Protein AF-W4QUA0-F1 (afdb_monomer_lite)

Organism: Halalkalibacter akibai (strain ATCC 43226 / DSM 21942 / CIP 109018 / JCM 9157 / 1139) (NCBI:txid1236973)

pLDDT: mean 89.92, std 9.03, range [52.84, 96.94]

Secondary structure (DSSP, 8-state):
-HHHHHHHHHHHHHHHHHHHHT-SS--HHHHHHHHHHHHHHHHHHHHHHHHHHHHHHHH--

Structure (mmCIF, N/CA/C/O backbone):
data_AF-W4QUA0-F1
#
_entry.id   AF-W4QUA0-F1
#
loop_
_atom_site.group_PDB
_atom_site.id
_atom_site.type_symbol
_atom_site.label_atom_id
_atom_site.label_alt_id
_atom_site.label_comp_id
_atom_site.label_asym_id
_atom_site.label_entity_id
_atom_site.label_seq_id
_atom_site.pdbx_PDB_ins_code
_atom_site.Cartn_x
_atom_site.Cartn_y
_atom_site.Cartn_z
_atom_site.occupancy
_atom_site.B_iso_or_equiv
_atom_site.auth_seq_id
_atom_site.auth_comp_id
_atom_site.auth_asym_id
_atom_site.auth_atom_id
_atom_site.pdbx_PDB_model_num
ATOM 1 N N . MET A 1 1 ? -2.813 2.762 17.959 1.00 59.53 1 MET A N 1
ATOM 2 C CA . MET A 1 1 ? -2.223 3.294 16.707 1.00 59.53 1 MET A CA 1
ATOM 3 C C . MET A 1 1 ? -1.470 2.239 15.901 1.00 59.53 1 MET A C 1
ATOM 5 O O . MET A 1 1 ? -1.777 2.108 14.727 1.00 59.53 1 MET A O 1
ATOM 9 N N . LYS A 1 2 ? -0.565 1.442 16.499 1.00 64.19 2 LYS A N 1
ATOM 10 C CA . LYS A 1 2 ? 0.228 0.429 15.763 1.00 64.19 2 LYS A CA 1
ATOM 11 C C . LYS A 1 2 ? -0.614 -0.562 14.936 1.00 64.19 2 LYS A C 1
ATOM 13 O O . LYS A 1 2 ? -0.358 -0.698 13.752 1.00 64.19 2 LYS A O 1
ATOM 18 N N . GLN A 1 3 ? -1.673 -1.147 15.510 1.00 72.50 3 GLN A N 1
ATOM 19 C CA . GLN A 1 3 ? -2.586 -2.047 14.775 1.00 72.50 3 GLN A CA 1
ATOM 20 C C . GLN A 1 3 ? -3.316 -1.372 13.607 1.00 72.50 3 GLN A C 1
ATOM 22 O O . GLN A 1 3 ? -3.533 -1.999 12.581 1.00 72.50 3 GLN A O 1
ATOM 27 N N . VAL A 1 4 ? -3.682 -0.095 13.755 1.00 73.00 4 VAL A N 1
ATOM 28 C CA . VAL A 1 4 ? -4.373 0.645 12.691 1.00 73.00 4 VAL A CA 1
ATOM 29 C C . VAL A 1 4 ? -3.432 0.851 11.511 1.00 73.00 4 VAL A C 1
ATOM 31 O O . VAL A 1 4 ? -3.819 0.579 10.386 1.00 73.00 4 VAL A O 1
ATOM 34 N N . LEU A 1 5 ? -2.178 1.238 11.770 1.00 76.31 5 LEU A N 1
ATOM 35 C CA . LEU A 1 5 ? -1.150 1.353 10.731 1.00 76.31 5 LEU A CA 1
ATOM 36 C C . LEU A 1 5 ? -0.884 0.004 10.047 1.00 76.31 5 LEU A C 1
ATOM 38 O O . LEU A 1 5 ? -0.714 -0.037 8.831 1.00 76.31 5 LEU A O 1
ATOM 42 N N . SER A 1 6 ? -0.916 -1.103 10.796 1.00 84.06 6 SER A N 1
ATOM 43 C CA . SER A 1 6 ? -0.778 -2.446 10.224 1.00 84.06 6 SER A CA 1
ATOM 44 C C . SER A 1 6 ? -1.869 -2.773 9.200 1.00 84.06 6 SER A C 1
ATOM 46 O O . SER A 1 6 ? -1.553 -3.418 8.206 1.00 84.06 6 SER A O 1
ATOM 48 N N . TYR A 1 7 ? -3.109 -2.297 9.376 1.00 87.00 7 TYR A N 1
ATOM 49 C CA . TYR A 1 7 ? -4.174 -2.515 8.387 1.00 87.00 7 TYR A CA 1
ATOM 50 C C . TYR A 1 7 ? -3.876 -1.856 7.041 1.00 87.00 7 TYR A C 1
ATOM 52 O O . TYR A 1 7 ? -4.355 -2.347 6.032 1.00 87.00 7 TYR A O 1
ATOM 60 N N . TYR A 1 8 ? -3.073 -0.792 7.003 1.00 88.31 8 TYR A N 1
ATOM 61 C CA . TYR A 1 8 ? -2.738 -0.096 5.759 1.00 88.31 8 TYR A CA 1
ATOM 62 C C . TYR A 1 8 ? -1.428 -0.595 5.147 1.00 88.31 8 TYR A C 1
ATOM 64 O O . TYR A 1 8 ? -1.384 -0.869 3.954 1.00 88.31 8 TYR A O 1
ATOM 72 N N . TYR A 1 9 ? -0.364 -0.759 5.936 1.00 90.69 9 TYR A N 1
ATOM 73 C CA . TYR A 1 9 ? 0.939 -1.150 5.386 1.00 90.69 9 TYR A CA 1
ATOM 74 C C . TYR A 1 9 ? 1.027 -2.630 5.014 1.00 90.69 9 TYR A C 1
ATOM 76 O O . TYR A 1 9 ? 1.679 -2.965 4.026 1.00 90.69 9 TYR A O 1
ATOM 84 N N . LEU A 1 10 ? 0.382 -3.517 5.780 1.00 93.00 10 LEU A N 1
ATOM 85 C CA . LEU A 1 10 ? 0.491 -4.957 5.548 1.00 93.00 10 LEU A CA 1
ATOM 86 C C . LEU A 1 10 ? -0.115 -5.364 4.194 1.00 93.00 10 LEU A C 1
ATOM 88 O O . LEU A 1 10 ? 0.577 -6.051 3.443 1.00 93.00 10 LEU A O 1
ATOM 92 N N . PRO A 1 11 ? -1.333 -4.916 3.818 1.00 93.19 11 PRO A N 1
ATOM 93 C CA . PRO A 1 11 ? -1.885 -5.260 2.514 1.00 93.19 11 PRO A CA 1
ATOM 94 C C . PRO A 1 11 ? -1.088 -4.657 1.359 1.00 93.19 11 PRO A C 1
ATOM 96 O O . PRO A 1 11 ? -0.863 -5.348 0.374 1.00 93.19 11 PRO A O 1
ATOM 99 N N . ILE A 1 12 ? -0.604 -3.413 1.485 1.00 95.06 12 ILE A N 1
ATOM 100 C CA . ILE A 1 12 ? 0.238 -2.782 0.453 1.00 95.06 12 ILE A CA 1
ATOM 101 C C . ILE A 1 12 ? 1.481 -3.632 0.187 1.00 95.06 12 ILE A C 1
ATOM 103 O O . ILE A 1 12 ? 1.773 -3.936 -0.966 1.00 95.06 12 ILE A O 1
ATOM 107 N N . LEU A 1 13 ? 2.195 -4.043 1.242 1.00 94.38 13 LEU A N 1
ATOM 108 C CA . LEU A 1 13 ? 3.385 -4.884 1.105 1.00 94.38 13 LEU A CA 1
ATOM 109 C C . LEU A 1 13 ? 3.052 -6.239 0.480 1.00 94.38 13 LEU A C 1
ATOM 111 O O . LEU A 1 13 ? 3.782 -6.685 -0.398 1.00 94.38 13 LEU A O 1
ATOM 115 N N . PHE A 1 14 ? 1.948 -6.868 0.888 1.00 94.81 14 PHE A N 1
ATOM 116 C CA . PHE A 1 14 ? 1.508 -8.141 0.317 1.00 94.81 14 PHE A CA 1
ATOM 117 C C . PHE A 1 14 ? 1.202 -8.034 -1.176 1.00 94.81 14 PHE A C 1
ATOM 119 O O . PHE A 1 14 ? 1.707 -8.835 -1.961 1.00 94.81 14 PHE A O 1
ATOM 126 N N . PHE A 1 15 ? 0.404 -7.040 -1.570 1.00 95.25 15 PHE A N 1
ATOM 127 C CA . PHE A 1 15 ? 0.053 -6.835 -2.971 1.00 95.25 15 PHE A CA 1
ATOM 128 C C . PHE A 1 15 ? 1.273 -6.480 -3.802 1.00 95.25 15 PHE A C 1
ATOM 130 O O . PHE A 1 15 ? 1.431 -7.038 -4.878 1.00 95.25 15 PHE A O 1
ATOM 137 N N . LEU A 1 16 ? 2.168 -5.639 -3.280 1.00 94.75 16 LEU A N 1
ATOM 138 C CA . LEU A 1 16 ? 3.403 -5.266 -3.958 1.00 94.75 16 LEU A CA 1
ATOM 139 C C . LEU A 1 16 ? 4.317 -6.477 -4.173 1.00 94.75 16 LEU A C 1
ATOM 141 O O . LEU A 1 16 ? 4.814 -6.669 -5.280 1.00 94.75 16 LEU A O 1
ATOM 145 N N . LEU A 1 17 ? 4.501 -7.324 -3.156 1.00 95.50 17 LEU A N 1
ATOM 146 C CA . LEU A 1 17 ? 5.323 -8.530 -3.275 1.00 95.50 17 LEU A CA 1
ATOM 147 C C . LEU A 1 17 ? 4.733 -9.511 -4.300 1.00 95.50 17 LEU A C 1
ATOM 149 O O . LEU A 1 17 ? 5.446 -10.010 -5.170 1.00 95.50 17 LEU A O 1
ATOM 153 N N . LEU A 1 18 ? 3.419 -9.745 -4.216 1.00 94.31 18 LEU A N 1
ATOM 154 C CA . LEU A 1 18 ? 2.687 -10.611 -5.136 1.00 94.31 18 LEU A CA 1
ATOM 155 C C . LEU A 1 18 ? 2.788 -10.100 -6.576 1.00 94.31 18 LEU A C 1
ATOM 157 O O . LEU A 1 18 ? 3.171 -10.851 -7.469 1.00 94.31 18 LEU A O 1
ATOM 161 N N . SER A 1 19 ? 2.493 -8.821 -6.798 1.00 92.69 19 SER A N 1
ATOM 162 C CA . SER A 1 19 ? 2.462 -8.230 -8.132 1.00 92.69 19 SER A CA 1
ATOM 163 C C . SER A 1 19 ? 3.845 -8.172 -8.776 1.00 92.69 19 SER A C 1
ATOM 165 O O . SER A 1 19 ? 3.975 -8.464 -9.959 1.00 92.69 19 SER A O 1
ATOM 167 N N . LEU A 1 20 ? 4.894 -7.854 -8.005 1.00 91.06 20 LEU A N 1
ATOM 168 C CA . LEU A 1 20 ? 6.260 -7.822 -8.533 1.00 91.06 20 LEU A CA 1
ATOM 169 C C . LEU A 1 20 ? 6.755 -9.218 -8.931 1.00 91.06 20 LEU A C 1
ATOM 171 O O . LEU A 1 20 ? 7.461 -9.342 -9.925 1.00 91.06 20 LEU A O 1
ATOM 175 N N . SER A 1 21 ? 6.355 -10.271 -8.206 1.00 92.06 21 SER A N 1
ATOM 176 C CA . SER A 1 21 ? 6.732 -11.654 -8.545 1.00 92.06 21 SER A CA 1
ATOM 177 C C . SER A 1 21 ? 6.139 -12.167 -9.863 1.00 92.06 21 SER A C 1
ATOM 179 O O . SER A 1 21 ? 6.621 -13.159 -10.402 1.00 92.06 21 SER A O 1
ATOM 181 N N . GLN A 1 22 ? 5.102 -11.503 -10.379 1.00 90.00 22 GLN A N 1
ATOM 182 C CA . GLN A 1 22 ? 4.394 -11.895 -11.599 1.00 90.00 22 GLN A CA 1
ATOM 183 C C . GLN A 1 22 ? 4.822 -11.081 -12.828 1.00 90.00 22 GLN A C 1
ATOM 185 O O . GLN A 1 22 ? 4.310 -11.313 -13.922 1.00 90.00 22 GLN A O 1
ATOM 190 N N . LEU A 1 23 ? 5.754 -10.134 -12.674 1.00 90.38 23 LEU A N 1
ATOM 191 C CA . LEU A 1 23 ? 6.248 -9.3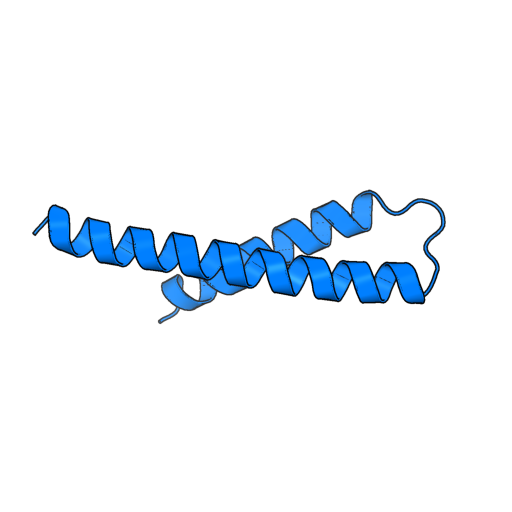31 -13.788 1.00 90.38 23 LEU A CA 1
ATOM 192 C C . LEU A 1 23 ? 7.236 -10.140 -14.640 1.00 90.38 23 LEU A C 1
ATOM 194 O O . LEU A 1 23 ? 8.356 -10.419 -14.214 1.00 90.38 23 LEU A O 1
ATOM 198 N N . TYR A 1 24 ? 6.825 -10.481 -15.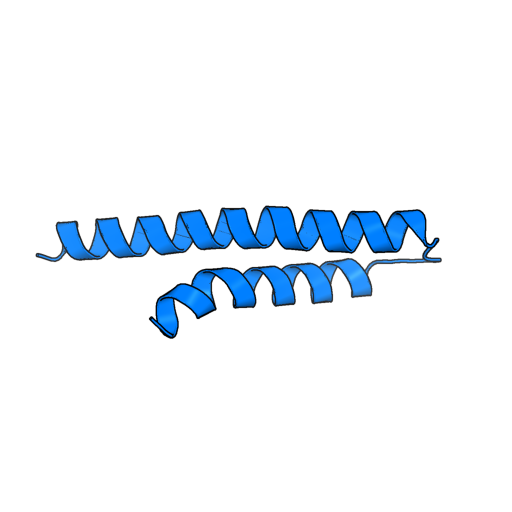861 1.00 80.06 24 TYR A N 1
ATOM 199 C CA . TYR A 1 24 ? 7.691 -11.050 -16.894 1.00 80.06 24 TYR A CA 1
ATOM 200 C C . TYR A 1 24 ? 8.123 -9.928 -17.846 1.00 80.06 24 TYR A C 1
ATOM 202 O O . TYR A 1 24 ? 7.267 -9.248 -18.403 1.00 80.06 24 TYR A O 1
ATOM 210 N N . GLU A 1 25 ? 9.435 -9.707 -17.974 1.00 83.50 25 GLU A N 1
ATOM 211 C CA . GLU A 1 25 ? 10.048 -8.583 -18.711 1.00 83.50 25 GLU A CA 1
ATOM 212 C C . GLU A 1 25 ? 9.505 -7.190 -18.322 1.00 83.50 25 GLU A C 1
ATOM 214 O O . GLU A 1 25 ? 8.797 -6.533 -19.088 1.00 83.50 25 GLU A O 1
ATOM 219 N N . PRO A 1 26 ? 9.816 -6.709 -17.105 1.00 78.19 26 PRO A N 1
ATOM 220 C CA . PRO A 1 26 ? 9.293 -5.440 -16.620 1.00 78.19 26 PRO A CA 1
ATOM 221 C C . PRO A 1 26 ? 9.900 -4.233 -17.351 1.00 78.19 26 PRO A C 1
ATOM 223 O O . PRO A 1 26 ? 11.088 -3.946 -17.212 1.00 78.19 26 PRO A O 1
ATOM 226 N N . ASP A 1 27 ? 9.052 -3.463 -18.034 1.00 91.62 27 ASP A N 1
ATOM 227 C CA . ASP A 1 27 ? 9.348 -2.067 -18.370 1.00 91.62 27 ASP A CA 1
ATOM 228 C C . ASP A 1 27 ? 9.133 -1.147 -17.149 1.00 91.62 27 ASP A C 1
ATOM 230 O O . ASP A 1 27 ? 8.322 -1.430 -16.259 1.00 91.62 27 ASP A O 1
ATOM 234 N N . ILE A 1 28 ? 9.842 -0.014 -17.114 1.00 91.94 28 ILE A N 1
ATOM 235 C CA . ILE A 1 28 ? 9.781 0.992 -16.044 1.00 91.94 28 ILE A CA 1
ATOM 236 C C . ILE A 1 28 ? 8.343 1.476 -15.833 1.00 91.94 28 ILE A C 1
ATOM 238 O O . ILE A 1 28 ? 7.908 1.628 -14.686 1.00 91.94 28 ILE A O 1
ATOM 242 N N . GLN A 1 29 ? 7.582 1.683 -16.913 1.00 93.44 29 GLN A N 1
ATOM 243 C CA . GLN A 1 29 ? 6.187 2.108 -16.812 1.00 93.44 29 GLN A CA 1
ATOM 244 C C . GLN A 1 29 ? 5.338 1.055 -16.089 1.00 93.44 29 GLN A C 1
ATOM 246 O O . GLN A 1 29 ? 4.565 1.390 -15.189 1.00 93.44 29 GLN A O 1
ATOM 251 N N . THR A 1 30 ? 5.516 -0.221 -16.430 1.00 92.69 30 THR A N 1
ATOM 252 C CA . THR A 1 30 ? 4.781 -1.334 -15.820 1.00 92.69 30 THR A CA 1
ATOM 253 C C . THR A 1 30 ? 5.117 -1.478 -14.338 1.00 92.69 30 THR A C 1
ATOM 255 O O . THR A 1 30 ? 4.213 -1.663 -13.521 1.00 92.69 30 THR A O 1
ATOM 258 N N . VAL A 1 31 ? 6.388 -1.321 -13.955 1.00 93.88 31 VAL A N 1
ATOM 259 C CA . VAL A 1 31 ? 6.811 -1.348 -12.543 1.00 93.88 31 VAL A CA 1
ATOM 260 C C . VAL A 1 31 ? 6.166 -0.210 -11.753 1.00 93.88 31 VAL A C 1
ATOM 262 O O . VAL A 1 31 ? 5.592 -0.450 -10.691 1.00 93.88 31 VAL A O 1
ATOM 265 N N . LEU A 1 32 ? 6.199 1.020 -12.275 1.00 95.19 32 LEU A N 1
ATOM 266 C CA . LEU A 1 32 ? 5.591 2.178 -11.612 1.00 95.19 32 LEU A CA 1
ATOM 267 C C . LEU A 1 32 ? 4.078 2.014 -11.447 1.00 95.19 32 LEU A C 1
ATOM 269 O O . LEU A 1 32 ? 3.551 2.233 -10.355 1.00 95.19 32 LEU A O 1
ATOM 273 N N . MET A 1 33 ? 3.384 1.575 -12.499 1.00 95.44 33 MET A N 1
ATOM 274 C CA . MET A 1 33 ? 1.945 1.316 -12.441 1.00 95.44 33 MET A CA 1
ATOM 275 C C . MET A 1 33 ? 1.609 0.213 -11.441 1.00 95.44 33 MET A C 1
ATOM 277 O O . MET A 1 33 ? 0.639 0.336 -10.697 1.00 95.44 33 MET A O 1
ATOM 281 N N . THR A 1 34 ? 2.439 -0.826 -11.371 1.00 95.19 34 THR A N 1
ATOM 282 C CA . THR A 1 34 ? 2.283 -1.922 -10.411 1.00 95.19 34 THR A CA 1
ATOM 283 C C . THR A 1 34 ? 2.417 -1.427 -8.973 1.00 95.19 34 THR A C 1
ATOM 285 O O . THR A 1 34 ? 1.584 -1.749 -8.129 1.00 95.19 34 THR A O 1
ATOM 288 N N . ILE A 1 35 ? 3.413 -0.585 -8.685 1.00 95.44 35 ILE A N 1
ATOM 289 C CA . ILE A 1 35 ? 3.593 0.006 -7.353 1.00 95.44 35 ILE A CA 1
ATOM 290 C C . ILE A 1 35 ? 2.382 0.875 -6.982 1.00 95.44 35 ILE A C 1
ATOM 292 O O . ILE A 1 35 ? 1.831 0.727 -5.890 1.00 95.44 35 ILE A O 1
ATOM 296 N N . LEU A 1 36 ? 1.929 1.746 -7.889 1.00 96.94 36 LEU A N 1
ATOM 297 C CA . LEU A 1 36 ? 0.769 2.614 -7.657 1.00 96.94 36 LEU A CA 1
ATOM 298 C C . LEU A 1 36 ? -0.525 1.815 -7.452 1.00 96.94 36 LEU A C 1
ATOM 300 O O . LEU A 1 36 ? -1.316 2.142 -6.562 1.00 96.94 36 LEU A O 1
ATOM 304 N N . ALA A 1 37 ? -0.731 0.753 -8.233 1.00 95.25 37 ALA A N 1
ATOM 305 C CA . ALA A 1 37 ? -1.873 -0.144 -8.094 1.00 95.25 37 ALA A CA 1
ATOM 306 C C . ALA A 1 37 ? -1.852 -0.864 -6.739 1.00 95.25 37 ALA A C 1
ATOM 308 O O . ALA A 1 37 ? -2.856 -0.850 -6.025 1.00 95.25 37 ALA A O 1
ATOM 309 N N . SER A 1 38 ? -0.700 -1.408 -6.338 1.00 96.19 38 SER A N 1
ATOM 310 C CA . SER A 1 38 ? -0.527 -2.102 -5.057 1.00 96.19 38 SER A CA 1
ATOM 311 C C . SER A 1 38 ? -0.731 -1.179 -3.853 1.00 96.19 38 SER A C 1
ATOM 313 O O . SER A 1 38 ? -1.357 -1.577 -2.869 1.00 96.19 38 SER A O 1
ATOM 315 N N . ILE A 1 39 ? -0.299 0.084 -3.941 1.00 95.94 39 ILE A N 1
ATOM 316 C CA . ILE A 1 39 ? -0.607 1.101 -2.923 1.00 95.94 39 ILE A CA 1
ATOM 317 C C . ILE A 1 39 ? -2.112 1.382 -2.882 1.00 95.94 39 ILE A C 1
ATOM 319 O O . ILE A 1 39 ? -2.710 1.361 -1.807 1.00 95.94 39 ILE A O 1
ATOM 323 N N . SER A 1 40 ? -2.735 1.614 -4.038 1.00 96.88 40 SER A N 1
ATOM 324 C CA . SER A 1 40 ? -4.155 1.976 -4.127 1.00 96.88 40 SER A CA 1
ATOM 325 C C . SER A 1 40 ? -5.057 0.875 -3.565 1.00 96.88 40 SER A C 1
ATOM 327 O O . SER A 1 40 ? -5.908 1.137 -2.712 1.00 96.88 40 SER A O 1
ATOM 329 N N . ILE A 1 41 ? -4.836 -0.375 -3.983 1.00 96.38 41 ILE A N 1
ATOM 330 C CA . ILE A 1 41 ? -5.632 -1.518 -3.526 1.00 96.38 41 ILE A CA 1
ATOM 331 C C . ILE A 1 41 ? -5.317 -1.884 -2.070 1.00 96.38 41 ILE A C 1
ATOM 333 O O . ILE A 1 41 ? -6.223 -2.216 -1.303 1.00 96.38 41 ILE A O 1
ATOM 337 N N . GLY A 1 42 ? -4.055 -1.749 -1.650 1.00 95.75 42 GLY A N 1
ATOM 338 C CA . GLY A 1 42 ? -3.647 -1.983 -0.272 1.00 95.75 42 GLY A CA 1
ATOM 339 C C . GLY A 1 42 ? -4.308 -1.001 0.696 1.00 95.75 42 GLY A C 1
ATOM 340 O O . GLY A 1 42 ? -4.903 -1.437 1.682 1.00 95.75 42 GLY A O 1
ATOM 341 N N . LEU A 1 43 ? -4.309 0.299 0.375 1.00 95.31 43 LEU A N 1
ATOM 342 C CA . LEU A 1 43 ? -5.005 1.326 1.157 1.00 95.31 43 LEU A CA 1
ATOM 343 C C . LEU A 1 43 ? -6.516 1.089 1.209 1.00 95.31 43 LEU A C 1
ATOM 345 O O . LEU A 1 43 ? -7.109 1.198 2.283 1.00 95.31 43 LEU A O 1
ATOM 349 N N . PHE A 1 44 ? -7.130 0.734 0.076 1.00 96.31 44 PHE A N 1
ATOM 350 C CA . PHE A 1 44 ? -8.557 0.425 0.021 1.00 96.31 44 PHE A CA 1
ATOM 351 C C . PHE A 1 44 ? -8.910 -0.774 0.910 1.00 96.31 44 PHE A C 1
ATOM 353 O O . PHE A 1 44 ? -9.803 -0.679 1.752 1.00 96.31 44 PHE A O 1
ATOM 360 N N . SER A 1 45 ? -8.167 -1.879 0.801 1.00 95.31 45 SER A N 1
ATOM 361 C CA . SER A 1 45 ? -8.397 -3.052 1.653 1.00 95.31 45 SER A CA 1
ATOM 362 C C . SER A 1 45 ? -8.167 -2.737 3.137 1.00 95.31 45 SER A C 1
ATOM 364 O O . SER A 1 45 ? -8.952 -3.158 3.986 1.00 95.31 45 SER A O 1
ATOM 366 N N . GLY A 1 46 ? -7.155 -1.924 3.455 1.00 94.06 46 GLY A N 1
ATOM 367 C CA . GLY A 1 46 ? -6.871 -1.487 4.816 1.00 94.06 46 GLY A CA 1
ATOM 368 C C . GLY A 1 46 ? -7.981 -0.631 5.409 1.00 94.06 46 GLY A C 1
ATOM 369 O O . GLY A 1 46 ? -8.347 -0.810 6.571 1.00 94.06 46 GLY A O 1
ATOM 370 N N . PHE A 1 47 ? -8.578 0.247 4.601 1.00 94.69 47 PHE A N 1
ATOM 371 C CA . PHE A 1 47 ? -9.762 1.009 4.984 1.00 94.69 47 PHE A CA 1
ATOM 372 C C . PHE A 1 47 ? -10.950 0.091 5.299 1.00 94.69 47 PHE A C 1
ATOM 374 O O . PHE A 1 47 ? -11.575 0.249 6.348 1.00 94.69 47 PHE A O 1
ATOM 381 N N . VAL A 1 48 ? -11.218 -0.907 4.450 1.00 95.25 48 VAL A N 1
ATOM 382 C CA . VAL A 1 48 ? -12.291 -1.889 4.679 1.00 95.25 48 VAL A CA 1
ATOM 383 C C . VAL A 1 48 ? -12.048 -2.679 5.969 1.00 95.25 48 VAL A C 1
ATOM 385 O O . VAL A 1 48 ? -12.942 -2.753 6.813 1.00 95.25 48 VAL A O 1
ATOM 388 N N . LEU A 1 49 ? -10.837 -3.208 6.181 1.00 93.00 49 LEU A N 1
ATOM 389 C CA . LEU A 1 49 ? -10.477 -3.930 7.410 1.00 93.00 49 LEU A CA 1
ATOM 390 C C . LEU A 1 49 ? -10.650 -3.056 8.653 1.00 93.00 49 LEU A C 1
ATOM 392 O O . LEU A 1 49 ? -11.214 -3.490 9.659 1.00 93.00 49 LEU A O 1
ATOM 396 N N . HIS A 1 50 ? -10.206 -1.804 8.582 1.00 92.56 50 HIS A N 1
ATOM 397 C CA . HIS A 1 50 ? -10.357 -0.869 9.683 1.00 92.56 50 HIS A CA 1
ATOM 398 C C . HIS A 1 50 ? -11.840 -0.587 9.983 1.00 92.56 50 HIS A C 1
ATOM 400 O O . HIS A 1 50 ? -12.238 -0.595 11.150 1.00 92.56 50 HIS A O 1
ATOM 406 N N . MET A 1 51 ? -12.676 -0.416 8.954 1.00 93.31 51 MET A N 1
ATOM 407 C CA . MET A 1 51 ? -14.120 -0.230 9.110 1.00 93.31 51 MET A CA 1
ATOM 408 C C . MET A 1 51 ? -14.784 -1.448 9.765 1.00 93.31 51 MET A C 1
ATOM 410 O O . MET A 1 51 ? -15.552 -1.282 10.712 1.00 93.31 51 MET A O 1
ATOM 414 N N . VAL A 1 52 ? -14.438 -2.667 9.337 1.00 93.38 52 VAL A N 1
ATOM 415 C CA . VAL A 1 52 ? -14.932 -3.916 9.946 1.00 93.38 52 VAL A CA 1
ATOM 416 C C . VAL A 1 52 ? -14.597 -3.969 11.435 1.00 93.38 52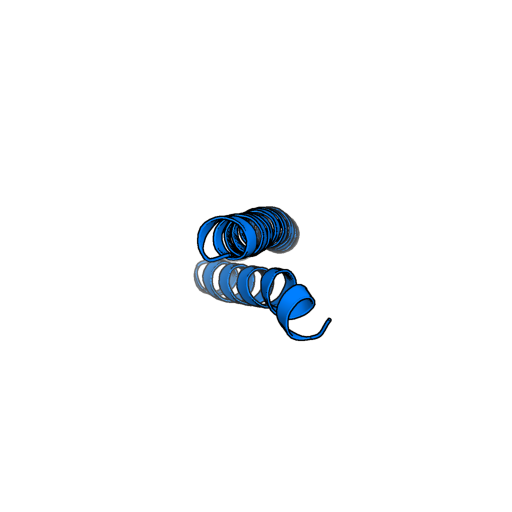 VAL A C 1
ATOM 418 O O . VAL A 1 52 ? -15.470 -4.265 12.248 1.00 93.38 52 VAL A O 1
ATOM 421 N N . VAL A 1 53 ? -13.369 -3.613 11.820 1.00 91.06 53 VAL A N 1
ATOM 422 C CA . VAL A 1 53 ? -12.956 -3.582 13.233 1.00 91.06 53 VAL A CA 1
ATOM 423 C C . VAL A 1 53 ? -13.775 -2.573 14.039 1.00 91.06 53 VAL A C 1
ATOM 425 O O . VAL A 1 53 ? -14.135 -2.855 15.183 1.00 91.06 53 VAL A O 1
ATOM 428 N N . LEU A 1 54 ? -14.089 -1.403 13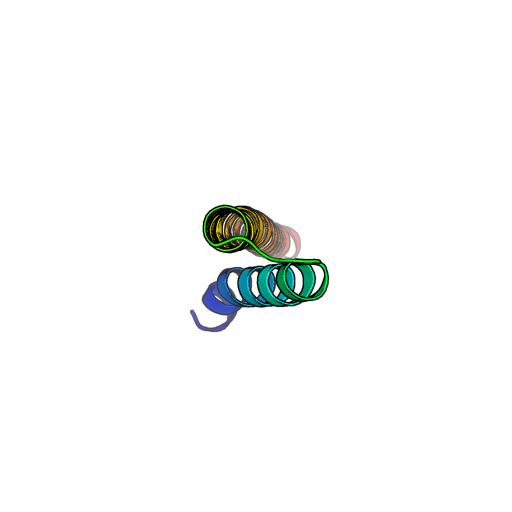.476 1.00 91.38 54 LEU A N 1
ATOM 429 C CA . LEU A 1 54 ? -14.940 -0.412 14.144 1.00 91.38 54 LEU A CA 1
ATOM 430 C C . LEU A 1 54 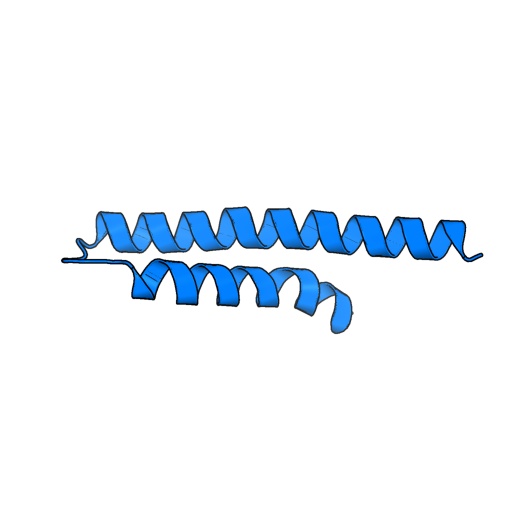? -16.379 -0.910 14.310 1.00 91.38 54 LEU A C 1
ATOM 432 O O . LEU A 1 54 ? -16.953 -0.750 15.387 1.00 91.38 54 LEU A O 1
ATOM 436 N N . VAL A 1 55 ? -16.943 -1.541 13.278 1.00 94.25 55 VAL A N 1
ATOM 437 C CA . VAL A 1 55 ? -18.292 -2.121 13.332 1.00 94.25 55 VAL A CA 1
ATOM 438 C C . VAL A 1 55 ? -18.347 -3.255 14.351 1.00 94.25 55 VAL A C 1
ATOM 440 O O . VAL A 1 55 ? -19.205 -3.233 15.227 1.00 94.25 55 VAL A O 1
ATOM 443 N N . MET A 1 56 ? -17.398 -4.195 14.323 1.00 92.25 56 MET A N 1
ATOM 444 C CA . MET A 1 56 ? -17.337 -5.295 15.291 1.00 92.25 56 MET A CA 1
ATOM 445 C C . MET A 1 56 ? -17.215 -4.791 16.727 1.00 92.25 56 MET A C 1
ATOM 447 O O . MET A 1 56 ? -17.940 -5.250 17.602 1.00 92.25 56 MET A O 1
ATOM 451 N N . LYS A 1 57 ? -16.382 -3.772 16.973 1.00 90.56 57 LYS A N 1
ATOM 452 C CA . LYS A 1 57 ? -16.295 -3.131 18.295 1.00 90.56 57 LYS A CA 1
ATOM 453 C C . LYS A 1 57 ? -17.618 -2.535 18.772 1.00 90.56 57 LYS A C 1
ATOM 455 O O . LYS A 1 57 ? -17.803 -2.412 19.978 1.00 90.56 57 LYS A O 1
ATOM 460 N N . LYS A 1 58 ? -18.495 -2.126 17.852 1.00 91.38 58 LYS A N 1
ATOM 461 C CA . LYS A 1 58 ? -19.819 -1.578 18.157 1.00 91.38 58 LYS A CA 1
ATOM 462 C C . LYS A 1 58 ? -20.895 -2.660 18.302 1.00 91.38 58 LYS A C 1
ATOM 464 O O . LYS A 1 58 ? -21.864 -2.409 18.993 1.00 91.38 58 LYS A O 1
ATOM 469 N N . VAL A 1 59 ? -20.734 -3.819 17.658 1.00 92.06 59 VAL A N 1
ATOM 470 C CA . VAL A 1 59 ? -21.672 -4.958 17.736 1.00 92.06 59 VAL A CA 1
ATOM 471 C C . VAL A 1 59 ? -21.402 -5.844 18.955 1.00 92.06 59 VAL A C 1
ATOM 473 O O . VAL A 1 59 ? -22.331 -6.388 19.535 1.00 92.06 59 VAL A O 1
ATOM 476 N N . THR A 1 60 ? -20.136 -6.017 19.343 1.00 84.12 60 THR A N 1
ATOM 477 C CA . THR A 1 60 ? -19.744 -6.824 20.515 1.00 84.12 60 THR A CA 1
ATOM 478 C C . THR A 1 60 ? -19.909 -6.070 21.844 1.00 84.12 60 THR A C 1
ATOM 480 O O . THR A 1 60 ? -19.794 -6.677 22.906 1.00 84.12 60 THR A O 1
ATOM 483 N N . LYS A 1 61 ? -20.153 -4.758 21.798 1.00 52.84 61 LYS A N 1
ATOM 484 C CA . LYS A 1 61 ? -20.518 -3.933 22.956 1.00 52.84 61 LYS A CA 1
ATOM 485 C C . LYS A 1 61 ? -22.027 -3.795 23.045 1.00 52.84 61 LYS A C 1
ATOM 487 O O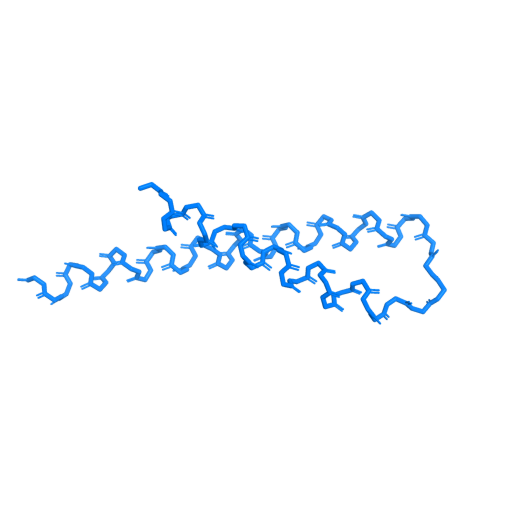 . LYS A 1 61 ? -22.509 -3.758 24.194 1.00 52.84 61 LYS A O 1
#

Sequence (61 aa):
MKQVLSYYYLPILFFLLLSLSQLYEPDIQTVLMTILASISIGLFSGFVLHMVVLVMKKVTK

Radius of gyration: 14.7 Å; chains: 1; bounding box: 32×15×42 Å

Foldseek 3Di:
DVVLVCLQVVQLVVQLVVQVVPDDPDDPVNNVVSNVVSNVVSNVRSVVVVVVVVVVVVVVD